Protein AF-A0A7N2MDS6-F1 (afdb_monomer_lite)

Radius of gyration: 18.01 Å; chains: 1; bounding box: 41×20×56 Å

Structure (mmCIF, N/CA/C/O backbone):
data_AF-A0A7N2MDS6-F1
#
_entry.id   AF-A0A7N2MDS6-F1
#
loop_
_atom_site.group_PDB
_atom_site.id
_atom_site.type_symbol
_atom_site.label_atom_id
_atom_site.label_alt_id
_atom_site.label_comp_id
_atom_site.label_asym_id
_atom_site.label_entity_id
_atom_site.label_seq_id
_atom_site.pdbx_PDB_ins_code
_atom_site.Cartn_x
_atom_site.Cartn_y
_atom_site.Cartn_z
_atom_site.occupancy
_atom_site.B_iso_or_equiv
_atom_site.auth_seq_id
_atom_site.auth_comp_id
_atom_site.auth_asym_id
_atom_site.auth_atom_id
_atom_site.pdbx_PDB_model_num
ATOM 1 N N . MET A 1 1 ? 12.535 7.634 -39.123 1.00 34.22 1 MET A N 1
ATOM 2 C CA . MET A 1 1 ? 12.772 6.579 -38.117 1.00 34.22 1 MET A CA 1
ATOM 3 C C . MET A 1 1 ? 12.322 7.136 -36.774 1.00 34.22 1 MET A C 1
ATOM 5 O O . MET A 1 1 ? 13.111 7.794 -36.115 1.00 34.22 1 MET A O 1
ATOM 9 N N . ALA A 1 2 ? 11.035 7.017 -36.434 1.00 43.34 2 ALA A N 1
ATOM 10 C CA . ALA A 1 2 ? 10.551 7.455 -35.127 1.00 43.34 2 ALA A CA 1
ATOM 11 C C . ALA A 1 2 ? 10.906 6.356 -34.122 1.00 43.34 2 ALA A C 1
ATOM 13 O O . ALA A 1 2 ? 10.360 5.259 -34.184 1.00 43.34 2 ALA A O 1
ATOM 14 N N . THR A 1 3 ? 11.896 6.613 -33.276 1.00 45.16 3 THR A N 1
ATOM 15 C CA . THR A 1 3 ? 12.179 5.786 -32.106 1.00 45.16 3 THR A CA 1
ATOM 16 C C . THR A 1 3 ? 10.956 5.831 -31.197 1.00 45.16 3 THR A C 1
ATOM 18 O O . THR A 1 3 ? 10.664 6.881 -30.629 1.00 45.16 3 THR A O 1
ATOM 21 N N . ASP A 1 4 ? 10.237 4.714 -31.090 1.00 53.38 4 ASP A N 1
ATOM 22 C CA . ASP A 1 4 ? 9.309 4.449 -29.990 1.00 53.38 4 ASP A CA 1
ATOM 23 C C . ASP A 1 4 ? 10.162 4.415 -28.719 1.00 53.38 4 ASP A C 1
ATOM 25 O O . ASP A 1 4 ? 10.775 3.407 -28.369 1.00 53.38 4 ASP A O 1
ATOM 29 N N . ILE A 1 5 ? 10.346 5.581 -28.100 1.00 54.72 5 ILE A N 1
ATOM 30 C CA . ILE A 1 5 ? 10.992 5.679 -26.797 1.00 54.72 5 ILE A CA 1
ATOM 31 C C . ILE A 1 5 ? 9.932 5.178 -25.825 1.00 54.72 5 ILE A C 1
ATOM 33 O O . ILE A 1 5 ? 9.136 5.966 -25.318 1.00 54.72 5 ILE A O 1
ATOM 37 N N . GLY A 1 6 ? 9.871 3.856 -25.645 1.00 60.53 6 GLY A N 1
ATOM 38 C CA . GLY A 1 6 ? 8.966 3.226 -24.692 1.00 60.53 6 GLY A CA 1
ATOM 39 C C . GLY A 1 6 ? 9.030 3.977 -23.365 1.00 60.53 6 GLY A C 1
ATOM 40 O O . GLY A 1 6 ? 10.117 4.234 -22.834 1.00 60.53 6 GLY A O 1
ATOM 41 N N . HIS A 1 7 ? 7.873 4.398 -22.860 1.00 76.62 7 HIS A N 1
ATOM 42 C CA . HIS A 1 7 ? 7.815 5.192 -21.642 1.00 76.62 7 HIS A CA 1
ATOM 43 C C . HIS A 1 7 ? 8.225 4.301 -20.469 1.00 76.62 7 HIS A C 1
ATOM 45 O O . HIS A 1 7 ? 7.503 3.376 -20.090 1.00 76.62 7 HIS A O 1
ATOM 51 N N . GLN A 1 8 ? 9.412 4.553 -19.917 1.00 84.94 8 GLN A N 1
ATOM 52 C CA . GLN A 1 8 ? 9.872 3.858 -18.724 1.00 84.94 8 GLN A CA 1
ATOM 53 C C . GLN A 1 8 ? 9.092 4.370 -17.515 1.00 84.94 8 GLN A C 1
ATOM 55 O O . GLN A 1 8 ? 9.079 5.564 -17.216 1.00 84.94 8 GLN A O 1
ATOM 60 N N . LEU A 1 9 ? 8.452 3.444 -16.816 1.00 88.69 9 LEU A N 1
ATOM 61 C CA . LEU A 1 9 ? 7.844 3.671 -15.521 1.00 88.69 9 LEU A CA 1
ATOM 62 C C . LEU A 1 9 ? 8.687 3.004 -14.449 1.00 88.69 9 LEU A C 1
ATOM 64 O O . LEU A 1 9 ? 8.937 1.800 -14.470 1.00 88.69 9 LEU A O 1
ATOM 68 N N . PHE A 1 10 ? 9.088 3.802 -13.476 1.00 89.81 10 PHE A N 1
ATOM 69 C CA . PHE A 1 10 ? 9.703 3.335 -12.254 1.00 89.81 10 PHE A CA 1
ATOM 70 C C . PHE A 1 10 ? 8.582 3.009 -11.280 1.00 89.81 10 PHE A C 1
ATOM 72 O O . PHE A 1 10 ? 7.766 3.858 -10.928 1.00 89.81 10 PHE A O 1
ATOM 79 N N . THR A 1 11 ? 8.546 1.762 -10.841 1.00 91.62 11 THR A N 1
ATOM 80 C CA . THR A 1 11 ? 7.567 1.275 -9.876 1.00 91.62 11 THR A CA 1
ATOM 81 C C . THR A 1 11 ? 8.252 0.923 -8.566 1.00 91.62 11 THR A C 1
ATOM 83 O O . THR A 1 11 ? 9.384 0.425 -8.561 1.00 91.62 11 THR A O 1
ATOM 86 N N . ARG A 1 12 ? 7.586 1.209 -7.448 1.00 91.56 12 ARG A N 1
ATOM 87 C CA . ARG A 1 12 ? 8.061 0.847 -6.112 1.00 91.56 12 ARG A CA 1
ATOM 88 C C . ARG A 1 12 ? 6.910 0.337 -5.276 1.00 91.56 12 ARG A C 1
ATOM 90 O O . ARG A 1 12 ? 5.901 1.016 -5.133 1.00 91.56 12 ARG A O 1
ATOM 97 N N . ILE A 1 13 ? 7.097 -0.830 -4.680 1.00 90.56 13 ILE A N 1
ATOM 98 C CA . ILE A 1 13 ? 6.220 -1.352 -3.641 1.00 90.56 13 ILE A CA 1
ATOM 99 C C . ILE A 1 13 ? 6.878 -1.042 -2.303 1.00 90.56 13 ILE A C 1
ATOM 101 O O . ILE A 1 13 ? 8.023 -1.434 -2.067 1.00 90.56 13 ILE A O 1
ATOM 105 N N . ARG A 1 14 ? 6.166 -0.338 -1.423 1.00 90.44 14 ARG A N 1
ATOM 106 C CA . ARG A 1 14 ? 6.626 -0.040 -0.058 1.00 90.44 14 ARG A CA 1
ATOM 107 C C . ARG A 1 14 ? 5.508 -0.212 0.962 1.00 90.44 14 ARG A C 1
ATOM 109 O O . ARG A 1 14 ? 4.333 -0.218 0.605 1.00 90.44 14 ARG A O 1
ATOM 116 N N . LEU A 1 15 ? 5.881 -0.298 2.236 1.00 88.25 15 LEU A N 1
ATOM 117 C CA . LEU A 1 15 ? 4.919 -0.206 3.330 1.00 88.25 15 LEU A CA 1
ATOM 118 C C . LEU A 1 15 ? 4.310 1.200 3.397 1.00 88.25 15 LEU A C 1
ATOM 120 O O . LEU A 1 15 ? 5.000 2.208 3.185 1.00 88.25 15 LEU A O 1
ATOM 124 N N . ALA A 1 16 ? 3.016 1.249 3.701 1.00 87.12 16 ALA A N 1
ATOM 125 C CA . ALA A 1 16 ? 2.338 2.484 4.055 1.00 87.12 16 ALA A CA 1
ATOM 126 C C . ALA A 1 16 ? 2.934 3.090 5.332 1.00 87.12 16 ALA A C 1
ATOM 128 O O . ALA A 1 16 ? 3.408 2.387 6.225 1.00 87.12 16 ALA A O 1
ATOM 129 N N . THR A 1 17 ? 2.872 4.410 5.424 1.00 85.19 17 THR A N 1
ATOM 130 C CA . THR A 1 17 ? 3.250 5.197 6.596 1.00 85.19 17 THR A CA 1
ATOM 131 C C . THR A 1 17 ? 2.046 6.017 7.061 1.00 85.19 17 THR A C 1
ATOM 133 O O . THR A 1 17 ? 1.111 6.214 6.280 1.00 85.19 17 THR A O 1
ATOM 136 N N . PRO A 1 18 ? 2.047 6.557 8.292 1.00 83.00 18 PRO A N 1
ATOM 137 C CA . PRO A 1 18 ? 0.957 7.416 8.758 1.00 83.00 18 PRO A CA 1
ATOM 138 C C . PRO A 1 18 ? 0.679 8.625 7.848 1.00 83.00 18 PRO A C 1
ATOM 140 O O . PRO A 1 18 ? -0.448 9.109 7.803 1.00 83.00 18 PRO A O 1
ATOM 143 N N . LEU A 1 19 ? 1.675 9.089 7.082 1.00 85.94 19 LEU A N 1
ATOM 144 C CA . LEU A 1 19 ? 1.513 10.183 6.115 1.00 85.94 19 LEU A CA 1
ATOM 145 C C . LEU A 1 19 ? 0.648 9.795 4.908 1.00 85.94 19 LEU A C 1
ATOM 147 O O . LEU A 1 19 ? 0.100 10.665 4.237 1.00 85.94 19 LEU A O 1
ATOM 151 N N . ASP A 1 20 ? 0.504 8.498 4.638 1.00 87.50 20 ASP A N 1
ATOM 152 C CA . ASP A 1 20 ? -0.27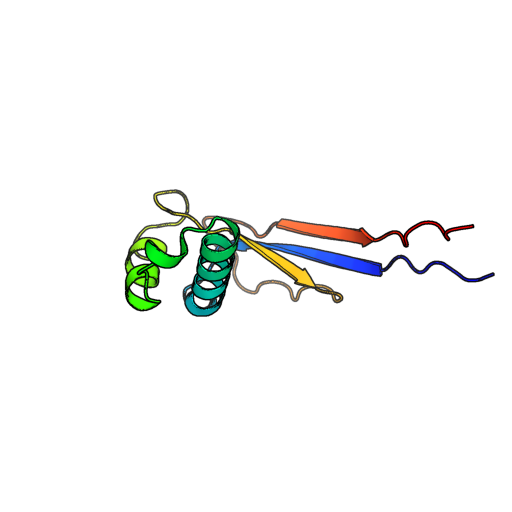4 7.990 3.514 1.00 87.50 20 ASP A CA 1
ATOM 153 C C . ASP A 1 20 ? -1.768 7.840 3.846 1.00 87.50 20 ASP A C 1
ATOM 155 O O . ASP A 1 20 ? -2.560 7.596 2.937 1.00 87.50 20 ASP A O 1
ATOM 159 N N . VAL A 1 21 ? -2.179 8.009 5.113 1.00 87.25 21 VAL A N 1
ATOM 160 C CA . VAL A 1 21 ? -3.573 7.826 5.571 1.00 87.25 21 VAL A CA 1
ATOM 161 C C . VAL A 1 21 ? -4.598 8.574 4.708 1.00 87.25 21 VAL A C 1
ATOM 163 O O . VAL A 1 21 ? -5.563 7.929 4.292 1.00 87.25 21 VAL A O 1
ATOM 166 N N . PRO A 1 22 ? -4.408 9.862 4.353 1.00 87.81 22 PRO A N 1
ATOM 167 C CA . PRO A 1 22 ? -5.384 10.575 3.526 1.00 87.81 22 PRO A CA 1
ATOM 168 C C . PRO A 1 22 ? -5.514 9.980 2.118 1.00 87.81 22 PRO A C 1
ATOM 170 O O . PRO A 1 22 ? -6.598 9.938 1.539 1.00 87.81 22 PRO A O 1
ATOM 173 N N . ASN A 1 23 ? -4.409 9.491 1.547 1.00 87.88 23 ASN A N 1
ATOM 174 C CA . ASN A 1 23 ? -4.412 8.871 0.221 1.00 87.88 23 ASN A CA 1
ATOM 175 C C . ASN A 1 23 ? -5.043 7.475 0.264 1.00 87.88 23 ASN A C 1
ATOM 177 O O . ASN A 1 23 ? -5.837 7.135 -0.609 1.00 87.88 23 ASN A O 1
ATOM 181 N N . ILE A 1 24 ? -4.742 6.688 1.300 1.00 88.56 24 ILE A N 1
ATOM 182 C CA . ILE A 1 24 ? -5.345 5.371 1.530 1.00 88.56 24 ILE A CA 1
ATOM 183 C C . ILE A 1 24 ? -6.859 5.510 1.710 1.00 88.56 24 ILE A C 1
ATOM 185 O O . ILE A 1 24 ? -7.615 4.767 1.092 1.00 88.56 24 ILE A O 1
ATOM 189 N N . HIS A 1 25 ? -7.310 6.485 2.502 1.00 86.94 25 HIS A N 1
ATOM 190 C CA . HIS A 1 25 ? -8.734 6.750 2.712 1.00 86.94 25 HIS A CA 1
ATOM 191 C C . HIS A 1 25 ? -9.462 7.034 1.393 1.00 86.94 25 HIS A C 1
ATOM 193 O O . HIS A 1 25 ? -10.481 6.404 1.107 1.00 86.94 25 HIS A O 1
ATOM 199 N N . LYS A 1 26 ? -8.884 7.888 0.538 1.00 88.56 26 LYS A N 1
ATOM 200 C CA . LYS A 1 26 ? -9.419 8.169 -0.803 1.00 88.56 26 LYS A CA 1
ATOM 201 C C . LYS A 1 26 ? -9.482 6.924 -1.681 1.00 88.56 26 LYS A C 1
ATOM 203 O O . LYS A 1 26 ? -10.505 6.702 -2.320 1.00 88.56 26 LYS A O 1
ATOM 208 N N . LEU A 1 27 ? -8.424 6.114 -1.708 1.00 88.44 27 LEU A N 1
ATOM 209 C CA . LEU A 1 27 ? -8.390 4.892 -2.516 1.00 88.44 27 LEU A CA 1
ATOM 210 C C . LEU A 1 27 ? -9.448 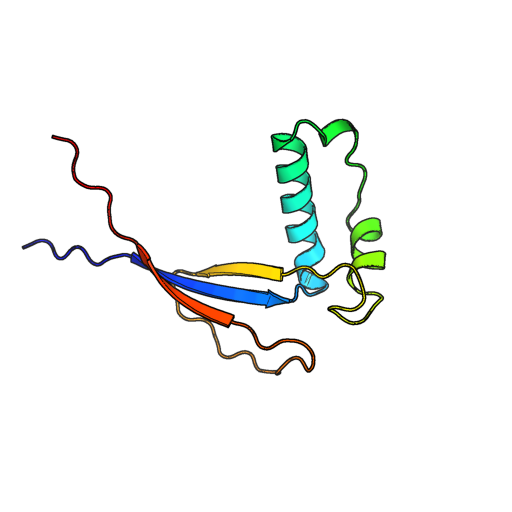3.881 -2.060 1.00 88.44 27 LEU A C 1
ATOM 212 O O . LEU A 1 27 ? -10.132 3.297 -2.896 1.00 88.44 27 LEU A O 1
ATOM 216 N N . ILE A 1 28 ? -9.629 3.709 -0.748 1.00 85.56 28 ILE A N 1
ATOM 217 C CA . ILE A 1 28 ? -10.664 2.818 -0.212 1.00 85.56 28 ILE A CA 1
ATOM 218 C C . ILE A 1 28 ? -12.060 3.368 -0.529 1.00 85.56 28 ILE A C 1
ATOM 220 O O . ILE A 1 28 ? -12.933 2.602 -0.924 1.00 85.56 28 ILE A O 1
ATOM 224 N N . HIS A 1 29 ? -12.270 4.683 -0.432 1.00 86.44 29 HIS A N 1
ATOM 225 C CA . HIS A 1 29 ? -13.534 5.302 -0.831 1.00 86.44 29 HIS A CA 1
ATOM 226 C C . HIS A 1 29 ? -13.826 5.092 -2.324 1.00 86.44 29 HIS A C 1
ATOM 228 O O . HIS A 1 29 ? -14.942 4.741 -2.702 1.00 86.44 29 HIS A O 1
ATOM 234 N N . GLN A 1 30 ? -12.827 5.282 -3.190 1.00 88.62 30 GLN A N 1
ATOM 235 C CA . GLN A 1 30 ? -12.965 5.028 -4.626 1.00 88.62 30 GLN A CA 1
ATOM 236 C C . GLN A 1 30 ? -13.295 3.560 -4.909 1.00 88.62 30 GLN A C 1
ATOM 238 O O . GLN A 1 30 ? -14.151 3.283 -5.745 1.00 88.62 30 GLN A O 1
ATOM 243 N N . LEU A 1 31 ? -12.670 2.629 -4.187 1.00 87.50 31 LEU A N 1
ATOM 244 C CA . LEU A 1 31 ? -12.995 1.210 -4.287 1.00 87.50 31 LEU A CA 1
ATOM 245 C C . LEU A 1 31 ? -14.432 0.927 -3.827 1.00 87.50 31 LEU A C 1
ATOM 247 O O . LEU A 1 31 ? -15.162 0.236 -4.527 1.00 87.50 31 LEU A O 1
ATOM 251 N N . ALA A 1 32 ? -14.870 1.506 -2.707 1.00 85.06 32 ALA A N 1
ATOM 252 C CA . ALA A 1 32 ? -16.239 1.355 -2.215 1.00 85.06 32 ALA A CA 1
ATOM 253 C C . ALA A 1 32 ? -17.277 1.871 -3.225 1.00 85.06 32 ALA A C 1
ATOM 255 O O . ALA A 1 32 ? -18.314 1.240 -3.405 1.00 85.06 32 ALA A O 1
ATOM 256 N N . MET A 1 33 ? -16.983 2.967 -3.933 1.00 87.69 33 MET A N 1
ATOM 257 C CA . MET A 1 33 ? -17.831 3.442 -5.030 1.00 87.69 33 MET A CA 1
ATOM 258 C C . MET A 1 33 ? -17.897 2.450 -6.197 1.00 87.69 33 MET A C 1
ATOM 260 O O . MET A 1 33 ? -18.981 2.205 -6.719 1.00 87.69 33 MET A O 1
ATOM 264 N N . ILE A 1 34 ? -16.758 1.886 -6.613 1.00 88.12 34 ILE A N 1
ATOM 265 C CA . ILE A 1 34 ? -16.698 0.902 -7.708 1.00 88.12 34 ILE A CA 1
ATOM 266 C C . ILE A 1 34 ? -17.509 -0.348 -7.353 1.00 88.12 34 ILE A C 1
ATOM 268 O O . ILE A 1 34 ? -18.259 -0.856 -8.183 1.00 88.12 34 ILE A O 1
ATOM 272 N N . GLU A 1 35 ? -17.408 -0.799 -6.106 1.00 86.44 35 GLU A N 1
ATOM 273 C CA . GLU A 1 35 ? -18.113 -1.978 -5.600 1.00 86.44 35 GLU A CA 1
ATOM 274 C C . GLU A 1 35 ? -19.576 -1.689 -5.207 1.00 86.44 35 GLU A C 1
ATOM 276 O O . GLU A 1 35 ? -20.283 -2.590 -4.765 1.00 86.44 35 GLU A O 1
ATOM 281 N N . SER A 1 36 ? -20.065 -0.449 -5.366 1.00 85.12 36 SER A N 1
ATOM 282 C CA . SER A 1 36 ? -21.406 -0.020 -4.915 1.00 85.12 36 SER A CA 1
ATOM 283 C C . SER A 1 36 ? -21.669 -0.286 -3.419 1.00 85.12 36 SER A C 1
ATOM 285 O O . SER A 1 36 ? -22.785 -0.598 -3.008 1.00 85.12 36 SER A O 1
ATOM 287 N N . LEU A 1 37 ? -20.620 -0.173 -2.600 1.00 80.88 37 LEU A N 1
ATOM 288 C CA . LEU A 1 37 ? -20.628 -0.322 -1.139 1.00 80.88 37 LEU A CA 1
ATOM 289 C C . LEU A 1 37 ? -20.431 1.022 -0.419 1.00 80.88 37 LEU A C 1
ATOM 291 O O . LEU A 1 37 ? -20.122 1.057 0.773 1.00 80.88 37 LEU A O 1
ATOM 295 N N . ASP A 1 38 ? -20.596 2.133 -1.132 1.00 74.44 38 ASP A N 1
ATOM 296 C CA . ASP A 1 38 ? -20.441 3.498 -0.625 1.00 74.44 38 ASP A CA 1
ATOM 297 C C . ASP A 1 38 ? -21.318 3.763 0.609 1.00 74.44 38 ASP A C 1
ATOM 299 O O . ASP A 1 38 ? -20.845 4.338 1.588 1.00 74.44 38 ASP A O 1
ATOM 303 N N . GLN A 1 39 ? -22.549 3.245 0.629 1.00 73.88 39 GLN A N 1
ATOM 304 C CA . GLN A 1 39 ? -23.462 3.383 1.772 1.00 73.88 39 GLN A CA 1
ATOM 305 C C . GLN A 1 39 ? -23.001 2.644 3.040 1.00 73.88 39 GLN A C 1
ATOM 307 O O . GLN A 1 39 ? -23.447 2.969 4.141 1.00 73.88 39 GLN A O 1
ATOM 312 N N . HIS A 1 40 ? -22.102 1.666 2.907 1.00 70.75 40 HIS A N 1
ATOM 313 C CA . HIS A 1 40 ? -21.518 0.923 4.027 1.00 70.75 40 HIS A CA 1
ATOM 314 C C . HIS A 1 40 ? -20.138 1.455 4.436 1.00 70.75 40 HIS A C 1
ATOM 316 O O . HIS A 1 40 ? -19.578 1.024 5.449 1.00 70.75 40 HIS A O 1
ATOM 322 N N . PHE A 1 41 ? -19.584 2.405 3.681 1.00 68.19 41 PHE A N 1
ATOM 323 C CA . PHE A 1 41 ? -18.270 2.961 3.947 1.00 68.19 41 PHE A CA 1
ATOM 324 C C . PHE A 1 41 ? -18.360 4.183 4.871 1.00 68.19 41 PHE A C 1
ATOM 326 O O . PHE A 1 41 ? -18.525 5.316 4.435 1.00 68.19 41 PHE A O 1
ATOM 333 N N . SER A 1 42 ? -18.218 3.948 6.179 1.00 65.88 42 SER A N 1
ATOM 334 C CA . SER A 1 42 ? -18.217 5.005 7.207 1.00 65.88 42 SER A CA 1
ATOM 335 C C . SER A 1 42 ? -16.832 5.272 7.817 1.00 65.88 42 SER A C 1
ATOM 337 O O . SER A 1 42 ? -16.727 5.978 8.824 1.00 65.88 42 SER A O 1
ATOM 339 N N . ALA A 1 43 ? -15.758 4.701 7.263 1.00 67.00 43 ALA A N 1
ATOM 340 C CA . ALA A 1 43 ? -14.428 4.886 7.832 1.00 67.00 43 ALA A CA 1
ATOM 341 C C . ALA A 1 43 ? -13.968 6.339 7.638 1.00 67.00 43 ALA A C 1
ATOM 343 O O . ALA A 1 43 ? -13.932 6.840 6.519 1.00 67.00 43 ALA A O 1
ATOM 344 N N . THR A 1 44 ? -13.612 7.022 8.722 1.00 69.69 44 THR A N 1
ATOM 345 C CA . THR A 1 44 ? -12.923 8.322 8.723 1.00 69.69 44 THR A CA 1
ATOM 346 C C . THR A 1 44 ? -11.410 8.120 8.833 1.00 69.69 44 THR A C 1
ATOM 348 O O . THR A 1 44 ? -10.957 7.084 9.324 1.00 69.69 44 THR A O 1
ATOM 351 N N . GLU A 1 45 ? -10.606 9.114 8.442 1.00 68.19 45 GLU A N 1
ATOM 352 C CA . GLU A 1 45 ? -9.135 9.052 8.545 1.00 68.19 45 GLU A CA 1
ATOM 353 C C . GLU A 1 45 ? -8.642 8.677 9.956 1.00 68.19 45 GLU A C 1
ATOM 355 O O . GLU A 1 45 ? -7.692 7.909 10.103 1.00 68.19 45 GLU A O 1
ATOM 360 N N . THR A 1 46 ? -9.324 9.152 11.004 1.00 66.44 46 THR A N 1
ATOM 361 C CA . THR A 1 46 ? -9.016 8.831 12.407 1.00 66.44 46 THR A CA 1
ATOM 362 C C . THR A 1 46 ? -9.376 7.397 12.788 1.00 66.44 46 THR A C 1
ATOM 364 O O . THR A 1 46 ? -8.618 6.751 13.510 1.00 66.44 46 THR A O 1
ATOM 367 N N . THR A 1 47 ? -10.490 6.860 12.282 1.00 68.38 47 THR A N 1
ATOM 368 C CA . THR A 1 47 ? -10.825 5.435 12.472 1.00 68.38 47 THR A CA 1
ATOM 369 C C . THR A 1 47 ? -9.928 4.506 11.657 1.00 68.38 47 THR A C 1
ATOM 371 O O . THR A 1 47 ? -9.775 3.347 12.026 1.00 68.38 47 THR A O 1
ATOM 374 N N . LEU A 1 48 ? -9.311 5.009 10.582 1.00 68.56 48 LEU A N 1
ATOM 375 C CA . LEU A 1 48 ? -8.401 4.246 9.732 1.00 68.56 48 LEU A CA 1
ATOM 376 C C . LEU A 1 48 ? -6.976 4.214 10.306 1.00 68.56 48 LEU A C 1
ATOM 378 O O . LEU A 1 48 ? -6.326 3.173 10.296 1.00 68.56 48 LEU A O 1
ATOM 382 N N . SER A 1 49 ? -6.484 5.336 10.841 1.00 63.59 49 SER A N 1
ATOM 383 C CA . SER A 1 49 ? -5.109 5.445 11.349 1.00 63.59 49 SER A CA 1
ATOM 384 C C . SER A 1 49 ? -4.854 4.590 12.593 1.00 63.59 49 SER A C 1
ATOM 386 O O . SER A 1 49 ? -3.765 4.033 12.741 1.00 63.59 49 SER A O 1
ATOM 388 N N . SER A 1 50 ? -5.859 4.441 13.462 1.00 66.94 50 SER A N 1
ATOM 389 C CA . SER A 1 50 ? -5.736 3.683 14.709 1.00 66.94 50 SER A CA 1
ATOM 390 C C . SER A 1 50 ? -5.454 2.182 14.492 1.00 66.94 50 SER A C 1
ATOM 392 O O . SER A 1 50 ? -4.454 1.707 15.021 1.00 66.94 50 SER A O 1
ATOM 394 N N . PRO A 1 51 ? -6.212 1.404 13.695 1.00 67.56 51 PRO A N 1
ATOM 395 C CA . PRO A 1 51 ? -5.913 -0.017 13.477 1.00 67.56 51 PRO A CA 1
ATOM 396 C C . PRO A 1 51 ? -4.709 -0.271 12.557 1.00 67.56 51 PRO A C 1
ATOM 398 O O . PRO A 1 51 ? -4.057 -1.304 12.687 1.00 67.56 51 PRO A O 1
ATOM 401 N N . LEU A 1 52 ? -4.398 0.643 11.632 1.00 71.44 52 LEU A N 1
ATOM 40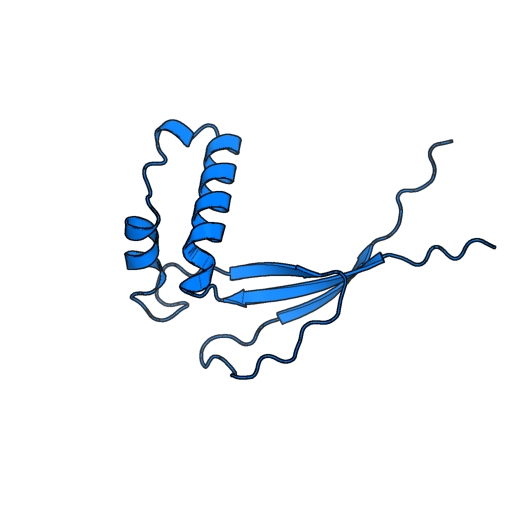2 C CA . LEU A 1 52 ? -3.381 0.404 10.600 1.00 71.44 52 LEU A CA 1
ATOM 403 C C . LEU A 1 52 ? -1.936 0.533 11.089 1.00 71.44 52 LEU A C 1
ATOM 405 O O . LEU A 1 52 ? -1.049 -0.095 10.517 1.00 71.44 52 LEU A O 1
ATOM 409 N N . PHE A 1 53 ? -1.692 1.340 12.124 1.00 75.44 53 PHE A N 1
ATOM 410 C CA . PHE A 1 53 ? -0.331 1.647 12.587 1.00 75.44 53 PHE A CA 1
ATOM 411 C C . PHE A 1 53 ? -0.088 1.340 14.069 1.00 75.44 53 PHE A C 1
ATOM 413 O O . PHE A 1 53 ? 0.977 1.660 14.591 1.00 75.44 53 PHE A O 1
ATOM 420 N N . THR A 1 54 ? -1.047 0.726 14.768 1.00 75.56 54 THR A N 1
ATOM 421 C CA . THR A 1 54 ? -0.887 0.344 16.186 1.00 75.56 54 THR A CA 1
ATOM 422 C C . THR A 1 54 ? -0.114 -0.952 16.388 1.00 75.56 54 THR A C 1
ATOM 424 O O . THR A 1 54 ? 0.419 -1.174 17.472 1.00 75.56 54 THR A O 1
ATOM 427 N N . SER A 1 55 ? -0.042 -1.807 15.369 1.00 74.88 55 SER A N 1
ATOM 428 C CA . SER A 1 55 ? 0.685 -3.078 15.418 1.00 74.88 55 SER A CA 1
ATOM 429 C C . SER A 1 55 ? 1.878 -3.061 14.463 1.00 74.88 55 SER A C 1
ATOM 431 O O . SER A 1 55 ? 1.843 -2.341 13.461 1.00 74.88 55 SER A O 1
ATOM 433 N N . PRO A 1 56 ? 2.925 -3.863 14.721 1.00 75.62 56 PRO A N 1
ATOM 434 C CA . PRO A 1 56 ? 4.003 -4.042 13.762 1.00 75.62 56 PRO A CA 1
ATOM 435 C C . PRO A 1 56 ? 3.454 -4.535 12.411 1.00 75.62 56 PRO A C 1
ATOM 437 O O . PRO A 1 56 ? 2.504 -5.329 12.383 1.00 75.62 56 PRO A O 1
ATOM 440 N N . PRO A 1 57 ? 4.043 -4.100 11.284 1.00 71.81 57 PRO A N 1
ATOM 441 C CA . PRO A 1 57 ? 3.648 -4.594 9.970 1.00 71.81 57 PRO A CA 1
ATOM 442 C C . PRO A 1 57 ? 3.802 -6.121 9.903 1.00 71.81 57 PRO A C 1
ATOM 444 O O . PRO A 1 57 ? 4.671 -6.697 10.556 1.00 71.81 57 PRO A O 1
ATOM 447 N N . LEU A 1 58 ? 2.948 -6.767 9.105 1.00 76.50 58 LEU A N 1
ATOM 448 C CA . LEU A 1 58 ? 2.819 -8.223 8.924 1.00 76.50 58 LEU A CA 1
ATOM 449 C C . LEU A 1 58 ? 2.259 -9.006 10.125 1.00 76.50 58 LEU A C 1
ATOM 451 O O . LEU A 1 58 ? 2.072 -10.215 10.019 1.00 76.50 58 LEU A O 1
ATOM 455 N N . GLN A 1 59 ? 1.952 -8.344 11.242 1.00 78.38 59 GLN A N 1
ATOM 456 C CA . GLN A 1 59 ? 1.292 -8.961 12.406 1.00 78.38 59 GLN A CA 1
ATOM 457 C C . GLN A 1 59 ? -0.189 -8.576 12.530 1.00 78.38 59 GLN A C 1
ATOM 459 O O . GLN A 1 59 ? -0.925 -9.151 13.327 1.00 78.38 59 GLN A O 1
ATOM 464 N N . SER A 1 60 ? -0.625 -7.604 11.734 1.00 79.06 60 SER A N 1
ATOM 465 C CA . SER A 1 60 ? -2.003 -7.134 11.625 1.00 79.06 60 SER A CA 1
ATOM 466 C C . SER A 1 60 ? -2.252 -6.671 10.184 1.00 79.06 60 SER A C 1
ATOM 468 O O . SER A 1 60 ? -1.471 -6.983 9.275 1.00 79.06 60 SER A O 1
ATOM 470 N N . VAL A 1 61 ? -3.329 -5.916 9.962 1.00 78.19 61 VAL A N 1
ATOM 471 C CA . VAL A 1 61 ? -3.624 -5.279 8.676 1.00 78.19 61 VAL A CA 1
ATOM 472 C C . VAL A 1 61 ? -2.387 -4.526 8.194 1.00 78.19 61 VAL A C 1
ATOM 474 O O . VAL A 1 61 ? -1.889 -3.620 8.854 1.00 78.19 61 VAL A O 1
ATOM 477 N N . THR A 1 62 ? -1.879 -4.937 7.036 1.00 84.81 62 THR A N 1
ATOM 478 C CA . THR A 1 62 ? -0.658 -4.391 6.447 1.00 84.81 62 THR A CA 1
ATOM 479 C C . THR A 1 62 ? -0.988 -3.855 5.072 1.00 84.81 62 THR A C 1
ATOM 481 O O . THR A 1 62 ? -1.528 -4.577 4.237 1.00 84.81 62 THR A O 1
ATOM 484 N N . ILE A 1 63 ? -0.661 -2.588 4.838 1.00 85.88 63 ILE A N 1
ATOM 485 C CA . ILE A 1 63 ? -0.922 -1.930 3.562 1.00 85.88 63 ILE A CA 1
ATOM 486 C C . ILE A 1 63 ? 0.388 -1.779 2.801 1.00 85.88 63 ILE A C 1
ATOM 488 O O . ILE A 1 63 ? 1.349 -1.176 3.289 1.00 85.88 63 ILE A O 1
ATOM 492 N N . PHE A 1 64 ? 0.385 -2.295 1.576 1.00 89.06 64 PHE A N 1
ATOM 493 C CA . PHE A 1 64 ? 1.420 -2.050 0.585 1.00 89.06 64 PHE A CA 1
ATOM 494 C C . PHE A 1 64 ? 0.936 -1.001 -0.408 1.00 89.06 64 PHE A C 1
ATOM 496 O O . PHE A 1 64 ? -0.177 -1.088 -0.923 1.00 89.06 64 PHE A O 1
ATOM 503 N N . ILE A 1 65 ? 1.788 -0.018 -0.681 1.00 89.56 65 ILE A N 1
ATOM 504 C CA . ILE A 1 65 ? 1.529 1.026 -1.667 1.00 89.56 65 ILE A CA 1
ATOM 505 C C . ILE A 1 65 ? 2.375 0.726 -2.897 1.00 89.56 65 ILE A C 1
ATOM 507 O O . ILE A 1 65 ? 3.600 0.615 -2.794 1.00 89.56 65 ILE A O 1
ATOM 511 N N . LEU A 1 66 ? 1.708 0.608 -4.047 1.00 91.19 66 LEU A N 1
ATOM 512 C CA . LEU A 1 66 ? 2.342 0.623 -5.359 1.00 91.19 66 LEU A CA 1
ATOM 513 C C . LEU A 1 66 ? 2.455 2.071 -5.824 1.00 91.19 66 LEU A C 1
ATOM 515 O O . LEU A 1 66 ? 1.460 2.724 -6.133 1.00 91.19 66 LEU A O 1
ATOM 519 N N . GLU A 1 67 ? 3.680 2.559 -5.889 1.00 89.25 67 GLU A N 1
ATOM 520 C CA . GLU A 1 67 ? 3.988 3.868 -6.428 1.00 89.25 67 GLU A CA 1
ATOM 521 C C . GLU A 1 67 ? 4.486 3.745 -7.864 1.00 89.25 67 GLU A C 1
ATOM 523 O O . GLU A 1 67 ? 5.280 2.857 -8.184 1.00 89.25 67 GLU A O 1
ATOM 528 N N . LEU A 1 68 ? 4.043 4.667 -8.714 1.00 89.06 68 LEU A N 1
ATOM 529 C CA . LEU A 1 68 ? 4.406 4.753 -10.123 1.00 89.06 68 LEU A CA 1
ATOM 530 C C . LEU A 1 68 ? 4.993 6.141 -10.375 1.00 89.06 68 LEU A C 1
ATOM 532 O O . LEU A 1 68 ? 4.345 7.148 -10.096 1.00 89.06 68 LEU A O 1
ATOM 536 N N . PHE A 1 69 ? 6.207 6.200 -10.910 1.00 85.00 69 PHE A N 1
ATOM 537 C CA . PHE A 1 69 ? 6.896 7.445 -11.228 1.00 85.00 69 PHE A CA 1
ATOM 538 C C . PHE A 1 69 ? 7.517 7.378 -12.622 1.00 85.00 69 PHE A C 1
ATOM 540 O O . PHE A 1 69 ? 7.979 6.335 -13.075 1.00 85.00 69 PHE A O 1
ATOM 547 N N . GLN A 1 70 ? 7.565 8.521 -13.303 1.00 84.25 70 GLN A N 1
ATOM 548 C CA . GLN A 1 70 ? 8.268 8.670 -14.585 1.00 84.25 70 GLN A CA 1
ATOM 549 C C . GLN A 1 70 ? 9.769 8.955 -14.407 1.00 84.25 70 GLN A C 1
ATOM 551 O O . GLN A 1 70 ? 10.508 9.052 -15.380 1.00 84.25 70 GLN A O 1
ATOM 556 N N . ALA A 1 71 ? 10.217 9.098 -13.160 1.00 83.75 71 ALA A N 1
ATOM 557 C CA . ALA A 1 71 ? 11.595 9.376 -12.788 1.00 83.75 71 ALA A CA 1
ATOM 558 C C . ALA A 1 71 ? 12.089 8.327 -11.778 1.00 83.75 71 ALA A C 1
ATOM 560 O O . ALA A 1 71 ? 11.274 7.760 -11.042 1.00 83.75 71 ALA A O 1
ATOM 561 N N . PRO A 1 72 ? 13.408 8.072 -11.715 1.00 80.38 72 PRO A N 1
ATOM 562 C CA . PRO A 1 72 ? 13.974 7.150 -10.744 1.00 80.38 72 PRO A CA 1
ATOM 563 C C . PRO A 1 72 ? 13.709 7.624 -9.313 1.00 80.38 72 PRO A C 1
ATOM 565 O O . PRO A 1 72 ? 13.789 8.812 -8.997 1.00 80.38 72 PRO A O 1
ATOM 568 N N . PHE A 1 73 ? 13.418 6.671 -8.432 1.00 78.44 73 PHE A N 1
ATOM 569 C CA . PHE A 1 73 ? 13.213 6.947 -7.017 1.00 78.44 73 PHE A CA 1
ATOM 570 C C . PHE A 1 73 ? 14.504 7.414 -6.354 1.00 78.44 73 PHE A C 1
ATOM 572 O O . PHE A 1 73 ? 15.572 6.839 -6.572 1.00 78.44 73 PHE A O 1
ATOM 579 N N . SER A 1 74 ? 14.393 8.393 -5.457 1.00 78.56 74 SER A N 1
ATOM 580 C CA . SER A 1 74 ? 15.485 8.698 -4.539 1.00 78.56 74 SER A CA 1
ATOM 581 C C . SER A 1 74 ? 15.755 7.493 -3.624 1.00 78.56 74 SER A C 1
ATOM 583 O O . SER A 1 74 ? 14.799 6.844 -3.169 1.00 78.56 74 SER A O 1
ATOM 585 N N . PRO A 1 75 ? 17.032 7.185 -3.333 1.00 70.19 75 PRO A N 1
ATOM 586 C CA . PRO A 1 75 ? 17.381 6.130 -2.392 1.00 70.19 75 PRO A CA 1
ATOM 587 C C . PRO A 1 75 ? 16.730 6.423 -1.040 1.00 70.19 75 PRO A C 1
ATOM 589 O O . PRO A 1 75 ? 16.754 7.550 -0.546 1.00 70.19 75 PRO A O 1
ATOM 592 N N . THR A 1 76 ? 16.081 5.410 -0.470 1.00 66.81 76 THR A N 1
ATOM 593 C CA . THR A 1 76 ? 15.360 5.560 0.796 1.00 66.81 76 THR A CA 1
ATOM 594 C C . THR A 1 76 ? 16.393 5.627 1.927 1.00 66.81 76 THR A C 1
ATOM 596 O O . THR A 1 76 ? 17.196 4.703 2.041 1.00 66.81 76 THR A O 1
ATOM 599 N N . PRO A 1 77 ? 16.424 6.697 2.744 1.00 62.44 77 PRO A N 1
ATOM 600 C CA . PRO A 1 77 ? 17.510 6.933 3.700 1.00 62.44 77 PRO A CA 1
ATOM 601 C C . PRO A 1 77 ? 17.516 5.964 4.892 1.00 62.44 77 PRO A C 1
ATOM 603 O O . PRO A 1 77 ? 18.515 5.879 5.600 1.00 62.44 77 PRO A O 1
ATOM 606 N N . THR A 1 78 ? 16.431 5.220 5.118 1.00 59.84 78 THR A N 1
ATOM 607 C CA . THR A 1 78 ? 16.289 4.305 6.253 1.00 59.84 78 THR A CA 1
ATOM 608 C C . THR A 1 78 ? 15.715 2.957 5.811 1.00 59.84 78 THR A C 1
ATOM 610 O O . THR A 1 78 ? 14.587 2.903 5.314 1.00 59.84 78 THR A O 1
ATOM 613 N N . PRO A 1 79 ? 16.454 1.844 5.986 1.00 61.88 79 PRO A N 1
ATOM 614 C CA . PRO A 1 79 ? 15.891 0.518 5.787 1.00 61.88 79 PRO A CA 1
ATOM 615 C C . PRO A 1 79 ? 14.859 0.250 6.886 1.00 61.88 79 PRO A C 1
ATOM 617 O O . PRO A 1 79 ? 15.156 0.369 8.075 1.00 61.88 79 PRO A O 1
ATOM 620 N N . SER A 1 80 ? 13.632 -0.102 6.499 1.00 67.38 80 SER A N 1
ATOM 621 C CA . SER A 1 80 ? 12.664 -0.607 7.471 1.00 67.38 80 SER A CA 1
ATOM 622 C C . SER A 1 80 ? 13.086 -2.018 7.891 1.00 67.38 80 SER A C 1
ATOM 624 O O . SER A 1 80 ? 13.456 -2.831 7.044 1.00 67.38 80 SER A O 1
ATOM 626 N N . LEU A 1 81 ? 13.034 -2.316 9.192 1.00 70.56 81 LEU A N 1
ATOM 627 C CA . LEU A 1 81 ? 13.431 -3.626 9.731 1.00 70.56 81 LEU A CA 1
ATOM 628 C C . LEU A 1 81 ? 12.505 -4.770 9.285 1.00 70.56 81 LEU A C 1
ATOM 630 O O . LEU A 1 81 ? 12.874 -5.933 9.402 1.00 70.56 81 LEU A O 1
ATOM 634 N N . PHE A 1 82 ? 11.311 -4.446 8.786 1.00 74.44 82 PHE A N 1
ATOM 635 C CA . PHE A 1 82 ? 10.258 -5.418 8.487 1.00 74.44 82 PHE A CA 1
ATOM 636 C C . PHE A 1 82 ? 10.071 -5.681 6.993 1.00 74.44 82 PHE A C 1
ATOM 638 O O . PHE A 1 82 ? 9.586 -6.743 6.613 1.00 74.44 82 PHE A O 1
ATOM 645 N N . PHE A 1 83 ? 10.427 -4.722 6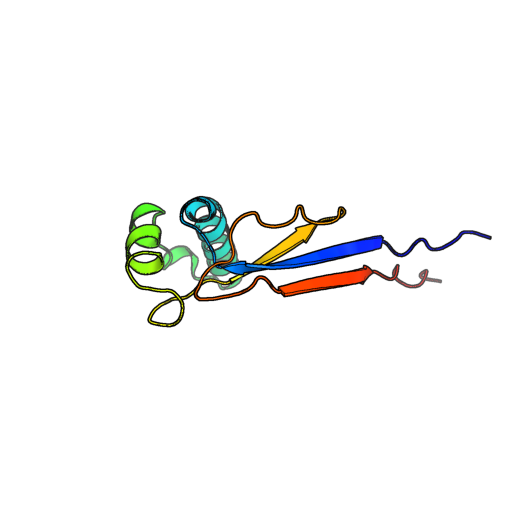.137 1.00 81.75 83 PHE A N 1
ATOM 646 C CA . PHE A 1 83 ? 10.249 -4.844 4.695 1.00 81.75 83 PHE A CA 1
ATOM 647 C C . PHE A 1 83 ? 11.215 -3.940 3.927 1.00 81.75 83 PHE A C 1
ATOM 649 O O . PHE A 1 83 ? 11.300 -2.732 4.168 1.00 81.75 83 PHE A O 1
ATOM 656 N N . SER A 1 84 ? 11.915 -4.508 2.952 1.00 84.56 84 SER A N 1
ATOM 657 C CA . SER A 1 84 ? 12.703 -3.732 1.997 1.00 84.56 84 SER A CA 1
ATOM 658 C C . SER A 1 84 ? 11.833 -3.378 0.788 1.00 84.56 84 SER A C 1
ATOM 660 O O . SER A 1 84 ? 11.240 -4.287 0.207 1.00 84.56 84 SER A O 1
ATOM 662 N N . PRO A 1 85 ? 11.735 -2.092 0.395 1.00 85.69 85 PRO A N 1
ATOM 663 C CA . PRO A 1 85 ? 10.970 -1.704 -0.782 1.00 85.69 85 PRO A CA 1
ATOM 664 C C . PRO A 1 85 ? 11.424 -2.462 -2.031 1.00 85.69 85 PRO A C 1
ATOM 666 O O . PRO A 1 85 ? 12.622 -2.565 -2.294 1.00 85.69 85 PRO A O 1
ATOM 669 N N . ILE A 1 86 ? 10.467 -2.955 -2.812 1.00 88.06 86 ILE A N 1
ATOM 670 C CA . ILE A 1 86 ? 10.739 -3.644 -4.077 1.00 88.06 86 ILE A CA 1
ATOM 671 C C . ILE A 1 86 ? 10.635 -2.609 -5.187 1.00 88.06 86 ILE A C 1
ATOM 673 O O . ILE A 1 86 ? 9.594 -1.970 -5.331 1.00 88.06 86 ILE A O 1
ATOM 677 N N . THR A 1 87 ? 11.694 -2.436 -5.969 1.00 89.31 87 THR A N 1
ATOM 678 C CA . THR A 1 87 ? 11.712 -1.522 -7.113 1.00 89.31 87 THR A CA 1
ATOM 679 C C . THR A 1 87 ? 11.782 -2.298 -8.420 1.00 89.31 87 THR A C 1
ATOM 681 O O . THR A 1 87 ? 12.495 -3.294 -8.534 1.00 89.31 87 THR A O 1
ATOM 684 N N . HIS A 1 88 ? 11.034 -1.840 -9.419 1.00 88.69 88 HIS A N 1
ATOM 685 C CA . HIS A 1 88 ? 11.044 -2.433 -10.752 1.00 88.69 88 HIS A CA 1
ATOM 686 C C . HIS A 1 88 ? 10.861 -1.358 -11.820 1.00 88.69 88 HIS A C 1
ATOM 688 O O . HIS A 1 88 ? 10.129 -0.391 -11.611 1.00 88.69 88 HIS A O 1
ATOM 694 N N . ILE A 1 89 ? 11.496 -1.537 -12.978 1.00 89.00 89 ILE A N 1
ATOM 695 C CA . ILE A 1 89 ? 11.341 -0.647 -14.133 1.00 89.00 89 ILE A CA 1
ATOM 696 C C . ILE A 1 89 ? 10.479 -1.371 -15.160 1.00 89.00 89 ILE A C 1
ATOM 698 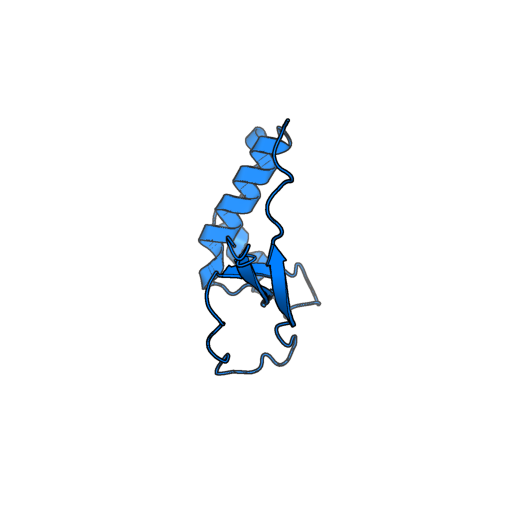O O . ILE A 1 89 ? 10.805 -2.477 -15.586 1.00 89.00 89 ILE A O 1
ATOM 702 N N . ILE A 1 90 ? 9.357 -0.768 -15.528 1.00 87.19 90 ILE A N 1
ATOM 703 C CA . ILE A 1 90 ? 8.430 -1.292 -16.529 1.00 87.19 90 ILE A CA 1
ATOM 704 C C . ILE A 1 90 ? 8.564 -0.426 -17.775 1.00 87.19 90 ILE A C 1
ATOM 706 O O . ILE A 1 90 ? 8.483 0.796 -17.695 1.00 87.19 90 ILE A O 1
ATOM 710 N N . THR A 1 91 ? 8.762 -1.049 -18.934 1.00 86.50 91 THR A N 1
ATOM 711 C CA . THR A 1 91 ? 8.729 -0.333 -20.215 1.00 86.50 91 THR A CA 1
ATOM 712 C C . THR A 1 91 ? 7.325 -0.447 -20.782 1.00 86.50 91 THR A C 1
ATOM 714 O O . THR A 1 91 ? 6.888 -1.548 -21.116 1.00 86.50 91 THR A O 1
ATOM 717 N N . LEU A 1 92 ? 6.605 0.672 -20.863 1.00 82.38 92 LEU A N 1
ATOM 718 C CA . LEU A 1 92 ? 5.306 0.703 -21.524 1.00 82.38 92 LEU A CA 1
ATOM 719 C C . LEU A 1 92 ? 5.505 0.718 -23.039 1.00 82.38 92 LEU A C 1
ATOM 721 O O . LEU A 1 92 ? 6.177 1.603 -23.570 1.00 82.38 92 LEU A O 1
ATOM 725 N N . GLN A 1 93 ? 4.902 -0.253 -23.720 1.00 79.56 93 GLN A N 1
ATOM 726 C CA . GLN A 1 93 ? 4.804 -0.255 -25.176 1.00 79.56 93 GLN A CA 1
ATOM 727 C C . GLN A 1 93 ? 3.608 0.599 -25.596 1.00 79.56 93 GLN A C 1
ATOM 729 O O . GLN A 1 93 ? 2.553 0.555 -24.954 1.00 79.56 93 GLN A O 1
ATOM 734 N N . SER A 1 94 ? 3.764 1.384 -26.661 1.00 71.19 94 SER A N 1
ATOM 735 C CA . SER A 1 94 ? 2.629 2.077 -27.263 1.00 71.19 94 SER A CA 1
ATOM 736 C C . SER A 1 94 ? 1.673 1.054 -27.905 1.00 71.19 94 SER A C 1
ATOM 738 O O . SER A 1 94 ? 2.120 0.017 -28.410 1.00 71.19 94 SER A O 1
ATOM 740 N N . PRO A 1 95 ? 0.344 1.281 -27.855 1.00 71.62 95 PRO A N 1
ATOM 741 C CA . PRO A 1 95 ? -0.598 0.406 -28.539 1.00 71.62 95 PRO A CA 1
ATOM 742 C C . PRO A 1 95 ? -0.315 0.414 -30.050 1.00 71.62 95 PRO A C 1
ATOM 744 O O . PRO A 1 95 ? 0.054 1.459 -30.598 1.00 71.62 95 PRO A O 1
ATOM 747 N N . PRO A 1 96 ? -0.484 -0.728 -30.741 1.00 70.19 96 PRO A N 1
ATOM 748 C CA . PRO A 1 96 ? -0.242 -0.793 -32.174 1.00 70.19 96 PRO A CA 1
ATOM 749 C C . PRO A 1 96 ? -1.180 0.178 -32.908 1.00 70.19 96 PRO A C 1
ATOM 751 O O . PRO A 1 96 ? -2.343 0.316 -32.516 1.00 70.19 96 PRO A O 1
ATOM 754 N N . PRO A 1 97 ? -0.710 0.859 -33.970 1.00 71.50 97 PRO A N 1
ATOM 755 C CA . PRO A 1 97 ? -1.543 1.801 -34.703 1.00 71.50 97 PRO A CA 1
ATOM 756 C C . PRO A 1 97 ? -2.762 1.078 -35.290 1.00 71.50 97 PRO A C 1
ATOM 758 O O . PRO A 1 97 ? -2.619 0.080 -35.998 1.00 71.50 97 PRO A O 1
ATOM 761 N N . HIS A 1 98 ? -3.964 1.584 -34.998 1.00 70.75 98 HIS A N 1
ATOM 762 C CA . HIS A 1 98 ? -5.196 1.136 -35.646 1.00 70.75 98 HIS A CA 1
ATOM 763 C C . HIS A 1 98 ? -5.134 1.494 -37.139 1.00 70.75 98 HIS A C 1
ATOM 765 O O . HIS A 1 98 ? -4.961 2.663 -37.487 1.00 70.75 98 HIS A O 1
ATOM 771 N N . ARG A 1 99 ? -5.232 0.478 -38.003 1.00 54.72 99 ARG A N 1
ATOM 772 C CA . ARG A 1 99 ? -5.348 0.617 -39.460 1.00 54.72 99 ARG A CA 1
ATOM 773 C C . ARG A 1 99 ? -6.810 0.700 -39.877 1.00 54.72 99 ARG A C 1
ATOM 775 O O . ARG A 1 99 ? -7.617 -0.036 -39.270 1.00 54.72 99 ARG A O 1
#

Secondary structure (DSSP, 8-state):
------EEEEEEEEE--GGGHHHHHHHHHHHHHHTT-GGG----HHHHHH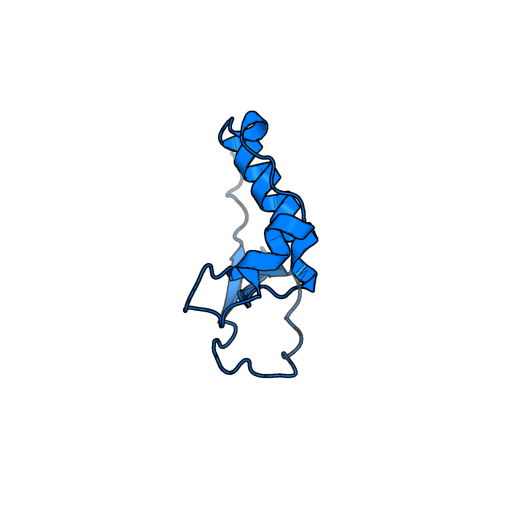HHHSS-TTSS---EEEEEESSPPPPPSS--SS-PPEEEEEEEPPPPPP-

pLDDT: mean 77.79, std 11.71, range [34.22, 91.62]

Sequence (99 aa):
MATDIGHQLFTRIRLATPLDVPNIHKLIHQLAMIESLDQHFSATETTLSSPLFTSPPLQSVTIFILELFQAPFSPTPTPSLFFSPITHIITLQSPPPHR

Foldseek 3Di:
DDPPQFQKKKKKKDWDDLVCLVVVLVVVCVVCVVVVNNVVDPDDSVNVSVQAPPDDAPPGDTDIDIDIDSDDDDDDPDADPPDDMDIDMDGHGDDDDDD

Organism: Quercus lobata (NCBI:txid97700)